Protein AF-A0A2C9U696-F1 (afdb_monomer)

Solvent-accessible surface area (backbone atoms only — not comparable to full-atom values): 6857 Å² total; per-residue (Å²): 135,58,71,70,58,55,54,52,50,54,52,50,52,55,50,52,52,53,50,44,53,49,43,59,62,41,59,81,76,47,66,92,77,67,74,74,76,61,78,92,65,69,45,72,65,58,51,52,45,42,70,73,48,57,58,43,70,52,46,27,71,61,71,74,46,87,82,77,45,60,93,78,28,52,65,55,42,46,47,46,54,38,49,54,67,37,67,71,47,48,72,68,51,72,57,61,86,62,47,38,60,52,50,43,52,52,52,54,50,54,58,58,71,73,107

Structure (mmCIF, N/CA/C/O backbone):
data_AF-A0A2C9U696-F1
#
_entry.id   AF-A0A2C9U696-F1
#
loop_
_atom_site.group_PDB
_atom_site.id
_atom_site.type_symbol
_atom_site.label_atom_id
_atom_site.label_alt_id
_atom_site.label_comp_id
_atom_site.label_asym_id
_atom_site.label_entity_id
_atom_site.label_seq_id
_atom_site.pdbx_PDB_ins_code
_atom_site.Cartn_x
_atom_site.Cartn_y
_atom_site.Cartn_z
_atom_site.occupancy
_atom_site.B_iso_or_equiv
_atom_site.auth_seq_id
_atom_site.auth_comp_id
_atom_site.auth_asym_id
_atom_site.auth_atom_id
_atom_site.pdbx_PDB_model_num
ATOM 1 N N . MET A 1 1 ? -23.362 6.115 23.207 1.00 45.56 1 MET A N 1
ATOM 2 C CA . MET A 1 1 ? -22.118 5.735 22.509 1.00 45.56 1 MET A CA 1
ATOM 3 C C . MET A 1 1 ? -21.100 5.384 23.579 1.00 45.56 1 MET A C 1
ATOM 5 O O . MET A 1 1 ? -21.069 6.066 24.594 1.00 45.56 1 MET A O 1
ATOM 9 N N . THR A 1 2 ? -20.398 4.260 23.457 1.00 41.38 2 THR A N 1
ATOM 10 C CA . THR A 1 2 ? -19.338 3.867 24.401 1.00 41.38 2 THR A CA 1
ATOM 11 C C . THR A 1 2 ? -18.044 4.600 24.032 1.00 41.38 2 THR A C 1
ATOM 13 O O . THR A 1 2 ? -17.781 4.776 22.846 1.00 41.38 2 THR A O 1
ATOM 16 N N . GLN A 1 3 ? -17.228 5.003 25.017 1.00 55.12 3 GLN A N 1
ATOM 17 C CA . GLN A 1 3 ? -15.942 5.711 24.813 1.00 55.12 3 GLN A CA 1
ATOM 18 C C . GLN A 1 3 ? -15.028 5.035 23.775 1.00 55.12 3 GLN A C 1
ATOM 20 O O . GLN A 1 3 ? -14.348 5.701 23.004 1.00 55.12 3 GLN A O 1
ATOM 25 N N . GLN A 1 4 ? -15.077 3.706 23.698 1.00 54.62 4 GLN A N 1
ATOM 26 C CA . GLN A 1 4 ? -14.321 2.904 22.735 1.00 54.62 4 GLN A CA 1
ATOM 27 C C . GLN A 1 4 ? -14.729 3.158 21.271 1.00 54.62 4 GLN A C 1
ATOM 29 O O . GLN A 1 4 ? -13.891 3.065 20.379 1.00 54.62 4 GLN A O 1
ATOM 34 N N . GLY A 1 5 ? -15.999 3.488 21.012 1.00 56.50 5 GLY A N 1
ATOM 35 C CA . GLY A 1 5 ? -16.471 3.864 19.677 1.00 56.50 5 GLY A CA 1
ATOM 36 C C . GLY A 1 5 ? -15.970 5.246 19.251 1.00 56.50 5 GLY A C 1
ATOM 37 O O . GLY A 1 5 ? -15.573 5.419 18.105 1.00 56.50 5 GLY A O 1
ATOM 38 N N . GLU A 1 6 ? -15.907 6.194 20.190 1.00 56.69 6 GLU A N 1
ATOM 39 C CA . GLU A 1 6 ? -15.408 7.557 19.944 1.00 56.69 6 GLU A CA 1
ATOM 40 C C . GLU A 1 6 ? -13.884 7.589 19.725 1.00 56.69 6 GLU A C 1
ATOM 42 O O . GLU A 1 6 ? -13.398 8.306 18.851 1.00 56.69 6 GLU A O 1
ATOM 47 N N . GLU A 1 7 ? -13.109 6.777 20.454 1.00 60.12 7 GLU A N 1
ATOM 48 C CA . GLU A 1 7 ? -11.657 6.658 20.235 1.00 60.12 7 GLU A CA 1
ATOM 49 C C . GLU A 1 7 ? -11.313 5.982 18.896 1.00 60.12 7 GLU A C 1
ATOM 51 O O . GLU A 1 7 ? -10.353 6.375 18.225 1.00 60.12 7 GLU A O 1
ATOM 56 N N . GLN A 1 8 ? -12.105 4.991 18.474 1.00 59.06 8 GLN A N 1
ATOM 57 C CA . GLN A 1 8 ? -11.931 4.322 17.181 1.00 59.06 8 GLN A CA 1
ATOM 58 C C . GLN A 1 8 ? -12.252 5.250 16.005 1.00 59.06 8 GLN A C 1
ATOM 60 O O . GLN A 1 8 ? -11.516 5.252 15.018 1.00 59.06 8 GLN A O 1
ATOM 65 N N . GLU A 1 9 ? -13.310 6.054 16.120 1.00 60.94 9 GLU A N 1
ATOM 66 C CA . GLU A 1 9 ? -13.694 7.052 15.118 1.00 60.94 9 GLU A CA 1
ATOM 67 C C . GLU A 1 9 ? -12.627 8.147 14.986 1.00 60.94 9 GLU A C 1
ATOM 69 O O . GLU A 1 9 ? -12.126 8.394 13.889 1.00 60.94 9 GLU A O 1
ATOM 74 N N . LYS A 1 10 ? -12.145 8.689 16.112 1.00 61.47 10 LYS A N 1
ATOM 75 C CA . LYS A 1 10 ? -11.049 9.670 16.129 1.00 61.47 10 LYS A CA 1
ATOM 76 C C . LYS A 1 10 ? -9.757 9.131 15.501 1.00 61.47 10 LYS A C 1
ATOM 78 O O . LYS A 1 10 ? -9.072 9.838 14.765 1.00 61.47 10 LYS A O 1
ATOM 83 N N . THR A 1 11 ? -9.425 7.867 15.762 1.00 66.69 11 THR A N 1
ATOM 84 C CA . THR A 1 11 ? -8.237 7.220 15.178 1.00 66.69 11 THR A CA 1
ATOM 85 C C . THR A 1 11 ? -8.387 7.024 13.665 1.00 66.69 11 THR A C 1
ATOM 87 O O . THR A 1 11 ? -7.410 7.146 12.925 1.00 66.69 11 THR A O 1
ATOM 90 N N . ALA A 1 12 ? -9.600 6.739 13.180 1.00 70.12 12 ALA A N 1
ATOM 91 C CA . ALA A 1 12 ? -9.869 6.621 11.750 1.00 70.12 12 ALA A CA 1
ATOM 92 C C . ALA A 1 12 ? -9.703 7.968 11.028 1.00 70.12 12 ALA A C 1
ATOM 94 O O . ALA A 1 12 ? -9.072 8.013 9.970 1.00 70.12 12 ALA A O 1
ATOM 95 N N . ASP A 1 13 ? -10.187 9.060 11.620 1.00 76.25 13 ASP A N 1
ATOM 96 C CA . ASP A 1 13 ? -10.031 10.411 11.071 1.00 76.25 13 ASP A CA 1
ATOM 97 C C . ASP A 1 13 ? -8.558 10.822 10.952 1.00 76.25 13 ASP A C 1
ATOM 99 O O . ASP A 1 13 ? -8.132 11.328 9.913 1.00 76.25 13 ASP A O 1
ATOM 103 N N . GLU A 1 14 ? -7.741 10.522 11.965 1.00 81.00 14 GLU A N 1
ATOM 104 C CA . GLU A 1 14 ? -6.295 10.773 11.912 1.00 81.00 14 GLU A CA 1
ATOM 105 C C . GLU A 1 14 ? -5.597 9.989 10.789 1.00 81.00 14 GLU A C 1
ATOM 107 O O . GLU A 1 14 ? -4.658 10.491 10.163 1.00 81.00 14 GLU A O 1
ATOM 112 N N . VAL A 1 15 ? -6.035 8.756 10.517 1.00 80.19 15 VAL A N 1
ATOM 113 C CA . VAL A 1 15 ? -5.514 7.959 9.397 1.00 80.19 15 VAL A CA 1
ATOM 114 C C . VAL A 1 15 ? -5.929 8.577 8.065 1.00 80.19 15 VAL A C 1
ATOM 116 O O . VAL A 1 15 ? -5.087 8.699 7.175 1.00 80.19 15 VAL A O 1
ATOM 119 N N . PHE A 1 16 ? -7.183 9.009 7.920 1.00 81.38 16 PHE A N 1
ATOM 120 C CA . PHE A 1 16 ? -7.644 9.651 6.689 1.00 81.38 16 PHE A CA 1
ATOM 121 C C . PHE A 1 16 ? -6.924 10.972 6.411 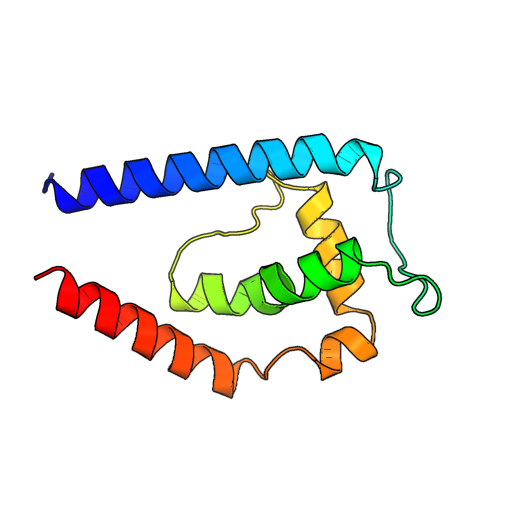1.00 81.38 16 PHE A C 1
ATOM 123 O O . PHE A 1 16 ? -6.551 11.216 5.263 1.00 81.38 16 PHE A O 1
ATOM 130 N N . GLU A 1 17 ? -6.652 11.781 7.436 1.00 87.19 17 GLU A N 1
ATOM 131 C CA . GLU A 1 17 ? -5.892 13.024 7.268 1.00 87.19 17 GLU A CA 1
ATOM 132 C C . GLU A 1 17 ? -4.446 12.743 6.834 1.00 87.19 17 GLU A C 1
ATOM 134 O O . GLU A 1 17 ? -3.941 13.347 5.888 1.00 87.19 17 GLU A O 1
ATOM 139 N N . LYS A 1 18 ? -3.787 11.744 7.437 1.00 87.75 18 LYS A N 1
ATOM 140 C CA . LYS A 1 18 ? -2.445 11.315 7.003 1.00 87.75 18 LYS A CA 1
ATOM 141 C C . LYS A 1 18 ? -2.442 10.786 5.568 1.00 87.75 18 LYS A C 1
ATOM 143 O O . LYS A 1 18 ? -1.508 11.062 4.819 1.00 87.75 18 LYS A O 1
ATOM 148 N N . MET A 1 19 ? -3.484 10.057 5.169 1.00 87.50 19 MET A N 1
ATOM 149 C CA . MET A 1 19 ? -3.643 9.572 3.795 1.00 87.50 19 MET A CA 1
ATOM 150 C C . MET A 1 19 ? -3.852 10.711 2.796 1.00 87.50 19 MET A C 1
ATOM 152 O O . MET A 1 19 ? -3.371 10.620 1.668 1.00 87.50 19 MET A O 1
ATOM 156 N N . LYS A 1 20 ? -4.532 11.787 3.200 1.00 88.31 20 LYS A N 1
ATOM 157 C CA . LYS A 1 20 ? -4.689 12.995 2.388 1.00 88.31 20 LYS A CA 1
ATOM 158 C C . LYS A 1 20 ? -3.354 13.719 2.198 1.00 88.31 20 LYS A C 1
ATOM 160 O O . LYS A 1 20 ? -2.995 14.014 1.065 1.00 88.31 20 LYS A O 1
ATOM 165 N N . ILE A 1 21 ? -2.589 13.920 3.273 1.00 90.25 21 ILE A N 1
ATOM 166 C CA . ILE A 1 21 ? -1.245 14.522 3.200 1.00 90.25 21 ILE A CA 1
ATOM 167 C C . ILE A 1 21 ? -0.331 13.698 2.284 1.00 90.25 21 ILE A C 1
ATOM 169 O O . ILE A 1 21 ? 0.408 14.258 1.476 1.00 90.25 21 ILE A O 1
ATOM 173 N N . LEU A 1 22 ? -0.394 12.365 2.385 1.00 88.12 22 LEU A N 1
ATOM 174 C CA . LEU A 1 22 ? 0.351 11.478 1.497 1.00 88.12 22 LEU A CA 1
ATOM 175 C C . LEU A 1 22 ? -0.080 11.669 0.036 1.00 88.12 22 LEU A C 1
ATOM 177 O O . LEU A 1 22 ? 0.774 11.890 -0.811 1.00 88.12 22 LEU A O 1
ATOM 181 N N . GLU A 1 23 ? -1.379 11.615 -0.264 1.00 88.81 23 GLU A N 1
ATOM 182 C CA . GLU A 1 23 ? -1.916 11.824 -1.618 1.00 88.81 23 GLU A CA 1
ATOM 183 C C . GLU A 1 23 ? -1.457 13.163 -2.225 1.00 88.81 23 GLU A C 1
ATOM 185 O O . GLU A 1 23 ? -0.994 13.193 -3.366 1.00 88.81 23 GLU A O 1
ATOM 190 N N . GLU A 1 24 ? -1.531 14.253 -1.457 1.00 88.31 24 GLU A N 1
ATOM 191 C CA . GLU A 1 24 ? -1.098 15.588 -1.883 1.00 88.31 24 GLU A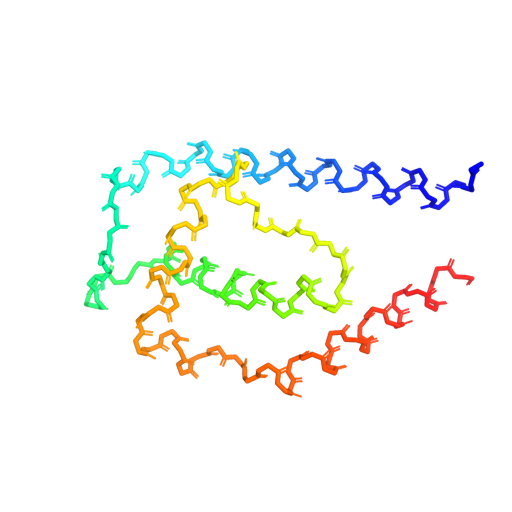 CA 1
ATOM 192 C C . GLU A 1 24 ? 0.411 15.638 -2.140 1.00 88.31 24 GLU A C 1
ATOM 194 O O . GLU A 1 24 ? 0.834 16.051 -3.222 1.00 88.31 24 GLU A O 1
ATOM 199 N N . GLY A 1 25 ? 1.225 15.149 -1.200 1.00 86.44 25 GLY A N 1
ATOM 200 C CA . GLY A 1 25 ? 2.680 15.103 -1.357 1.00 86.44 25 GLY A CA 1
ATOM 201 C C . GLY A 1 25 ? 3.117 14.239 -2.540 1.00 86.44 25 GLY A C 1
ATOM 202 O O . GLY A 1 25 ? 4.102 14.541 -3.208 1.00 86.44 25 GLY A O 1
ATOM 203 N N . MET A 1 26 ? 2.353 13.194 -2.862 1.00 81.25 26 MET A N 1
ATOM 204 C CA . MET A 1 26 ? 2.648 12.308 -3.985 1.00 81.25 26 MET A CA 1
ATOM 205 C C . MET A 1 26 ? 2.417 12.940 -5.359 1.00 81.25 26 MET A C 1
ATOM 207 O O . MET A 1 26 ? 3.005 12.473 -6.338 1.00 81.25 26 MET A O 1
ATOM 211 N N . SER A 1 27 ? 1.612 14.001 -5.448 1.00 77.88 27 SER A N 1
ATOM 212 C CA . SER A 1 27 ? 1.357 14.704 -6.711 1.00 77.88 27 SER A CA 1
ATOM 213 C C . SER A 1 27 ? 2.623 15.308 -7.339 1.00 77.88 27 SER A C 1
ATOM 215 O O . SER A 1 27 ? 2.684 15.463 -8.557 1.00 77.88 27 SER A O 1
ATOM 217 N N . GLU A 1 28 ? 3.658 15.576 -6.535 1.00 77.38 28 GLU A N 1
ATOM 218 C CA . GLU A 1 28 ? 4.951 16.097 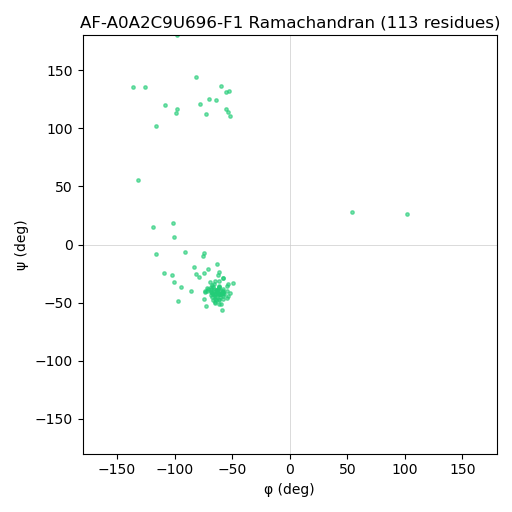-6.997 1.00 77.38 28 GLU A CA 1
ATOM 219 C C . GLU A 1 28 ? 5.880 15.004 -7.554 1.00 77.38 28 GLU A C 1
ATOM 221 O O . GLU A 1 28 ? 6.748 15.282 -8.382 1.00 77.38 28 GLU A O 1
ATOM 226 N N . PHE A 1 29 ? 5.699 13.752 -7.119 1.00 71.81 29 PHE A N 1
ATOM 227 C CA . PHE A 1 29 ? 6.577 12.627 -7.468 1.00 71.81 29 PHE A CA 1
ATOM 228 C C . PHE A 1 29 ? 5.990 11.718 -8.548 1.00 71.81 29 PHE A C 1
ATOM 230 O O . PHE A 1 29 ? 6.735 11.047 -9.264 1.00 71.81 29 PHE A O 1
ATOM 237 N N . ILE A 1 30 ? 4.662 11.674 -8.663 1.00 68.75 30 ILE A N 1
ATOM 238 C CA . ILE A 1 30 ? 3.954 10.869 -9.654 1.00 68.75 30 ILE A CA 1
ATOM 239 C C . ILE A 1 30 ? 3.559 11.768 -10.830 1.00 68.75 30 ILE A C 1
ATOM 241 O O . ILE A 1 30 ? 2.670 12.607 -10.674 1.00 68.75 30 ILE A O 1
ATOM 245 N N . PRO A 1 31 ? 4.128 11.577 -12.035 1.00 62.41 31 PRO A N 1
ATOM 246 C CA . PRO A 1 31 ? 3.587 12.217 -13.220 1.00 62.41 31 PRO A CA 1
ATOM 247 C C . PRO A 1 31 ? 2.109 11.852 -13.380 1.00 62.41 31 PRO A C 1
ATOM 249 O O . PRO A 1 31 ? 1.726 10.679 -13.311 1.00 62.41 31 PRO A O 1
ATOM 252 N N . VAL A 1 32 ? 1.270 12.865 -13.601 1.00 58.41 32 VAL A N 1
ATOM 253 C CA . VAL A 1 32 ? -0.165 12.684 -13.840 1.00 58.41 32 VAL A CA 1
ATOM 254 C C . VAL A 1 32 ? -0.352 11.682 -14.981 1.00 58.41 32 VAL A C 1
ATOM 256 O O . VAL A 1 32 ? 0.017 11.951 -16.122 1.00 58.41 32 VAL A O 1
ATOM 259 N N . GLY A 1 33 ? -0.927 10.516 -14.669 1.00 58.84 33 GLY A N 1
ATOM 260 C CA . GLY A 1 33 ? -1.225 9.485 -15.664 1.00 58.84 33 GLY A CA 1
ATOM 261 C C . GLY A 1 33 ? -0.263 8.296 -15.732 1.00 58.84 33 GLY A C 1
ATOM 262 O O . GLY A 1 33 ? -0.213 7.673 -16.792 1.00 58.84 33 GLY A O 1
ATOM 263 N N . ILE A 1 34 ? 0.448 7.929 -14.651 1.00 64.25 34 ILE A N 1
ATOM 264 C CA . ILE A 1 34 ? 1.123 6.615 -14.579 1.00 64.25 34 ILE A CA 1
ATOM 265 C C . ILE A 1 34 ? 0.107 5.510 -14.904 1.00 64.25 34 ILE A C 1
ATOM 267 O O . ILE A 1 34 ? -0.811 5.231 -14.132 1.00 64.25 34 ILE A O 1
ATOM 271 N N . GLN A 1 35 ? 0.293 4.888 -16.064 1.00 61.31 35 GLN A N 1
ATOM 272 C CA . GLN A 1 35 ? -0.421 3.685 -16.490 1.00 61.31 35 GLN A CA 1
ATOM 273 C C . GLN A 1 35 ? 0.509 2.466 -16.483 1.00 61.31 35 GLN A C 1
ATOM 275 O O . GLN A 1 35 ? 0.042 1.346 -16.297 1.00 61.31 35 GLN A O 1
ATOM 280 N N . GLU 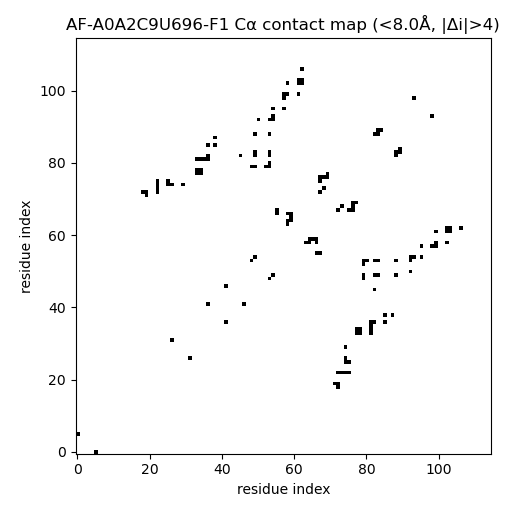A 1 36 ? 1.822 2.686 -16.609 1.00 65.50 36 GLU A N 1
ATOM 281 C CA . GLU A 1 36 ? 2.833 1.634 -16.699 1.00 65.50 36 GLU A CA 1
ATOM 282 C C . GLU A 1 36 ? 4.044 1.965 -15.822 1.00 65.50 36 GLU A C 1
ATOM 284 O O . GLU A 1 36 ? 4.526 3.098 -15.802 1.00 65.50 36 GLU A O 1
ATOM 289 N N . ILE A 1 37 ? 4.528 0.961 -15.089 1.00 75.00 37 ILE A N 1
ATOM 290 C CA . ILE A 1 37 ? 5.720 1.055 -14.243 1.00 75.00 37 ILE A CA 1
ATOM 291 C C . ILE A 1 37 ? 6.828 0.246 -14.902 1.00 75.00 37 ILE A C 1
ATOM 293 O O . ILE A 1 37 ? 6.697 -0.963 -15.102 1.00 75.00 37 ILE A O 1
ATOM 297 N N . ASP A 1 38 ? 7.928 0.919 -15.233 1.00 77.38 38 ASP A N 1
ATOM 298 C CA . ASP A 1 38 ? 9.129 0.263 -15.737 1.00 77.38 38 ASP A CA 1
ATOM 299 C C . ASP A 1 38 ? 9.819 -0.481 -14.590 1.00 77.38 38 ASP A C 1
ATOM 301 O O . ASP A 1 38 ? 10.369 0.124 -13.668 1.00 77.38 38 ASP A O 1
ATOM 305 N N . VAL A 1 39 ? 9.818 -1.812 -14.666 1.00 72.56 39 VAL A N 1
ATOM 306 C CA . VAL A 1 39 ? 10.412 -2.697 -13.653 1.00 72.56 39 VAL A CA 1
ATOM 307 C C . VAL A 1 39 ? 11.900 -2.402 -13.436 1.00 72.56 39 VAL A C 1
ATOM 309 O O . VAL A 1 39 ? 12.409 -2.582 -12.333 1.00 72.56 39 VAL A O 1
ATOM 312 N N . LYS A 1 40 ? 12.605 -1.898 -14.459 1.00 78.44 40 LYS A N 1
ATOM 313 C CA . LYS A 1 40 ? 14.026 -1.525 -14.355 1.00 78.44 40 LYS A CA 1
ATOM 314 C C . LYS A 1 40 ? 14.251 -0.209 -13.605 1.00 78.44 40 LYS A C 1
ATOM 316 O O . LYS A 1 40 ? 15.397 0.117 -13.309 1.00 78.44 40 LYS A O 1
ATOM 321 N N . LYS A 1 41 ? 13.186 0.544 -13.319 1.00 80.88 41 LYS A N 1
ATOM 322 C CA . LYS A 1 41 ? 13.212 1.852 -12.649 1.00 80.88 41 LYS A CA 1
ATOM 323 C C . LYS A 1 41 ? 12.447 1.864 -11.326 1.00 80.88 41 LYS A C 1
ATOM 325 O O . LYS A 1 41 ? 12.182 2.946 -10.813 1.00 80.88 41 LYS A O 1
ATOM 330 N N . ILE A 1 42 ? 12.113 0.693 -10.776 1.00 84.12 42 ILE A N 1
ATOM 331 C CA . ILE A 1 42 ? 11.497 0.590 -9.447 1.00 84.12 42 ILE A CA 1
ATOM 332 C C . ILE A 1 42 ? 12.400 1.290 -8.431 1.00 84.12 42 ILE A C 1
ATOM 334 O O . ILE A 1 42 ? 13.545 0.889 -8.213 1.00 84.12 42 ILE A O 1
ATOM 338 N N . GLY A 1 43 ? 11.869 2.348 -7.826 1.00 86.25 43 GLY A N 1
ATOM 339 C CA . GLY A 1 43 ? 12.533 3.121 -6.792 1.00 86.25 43 GLY A CA 1
ATOM 340 C C . GLY A 1 43 ? 12.105 2.711 -5.385 1.00 86.25 43 GLY A C 1
ATOM 341 O O . GLY A 1 43 ? 11.251 1.851 -5.172 1.00 86.25 43 GLY A O 1
ATOM 342 N N . LEU A 1 44 ? 12.682 3.386 -4.389 1.00 87.75 44 LEU A N 1
ATOM 343 C CA . LEU A 1 44 ? 12.353 3.167 -2.977 1.00 87.75 44 LEU A CA 1
ATOM 344 C C . LEU A 1 44 ? 10.860 3.383 -2.685 1.00 87.75 44 LEU A C 1
ATOM 346 O O . LEU A 1 44 ? 10.267 2.649 -1.897 1.00 87.75 44 LEU A O 1
ATOM 350 N N . LEU A 1 45 ? 10.254 4.382 -3.325 1.00 85.62 45 LEU A N 1
ATOM 351 C CA . LEU A 1 45 ? 8.863 4.740 -3.083 1.00 85.62 45 LEU A CA 1
ATOM 352 C C . LEU A 1 45 ? 7.901 3.691 -3.656 1.00 85.62 45 LEU A C 1
ATOM 354 O O . LEU A 1 45 ? 6.971 3.294 -2.965 1.00 85.62 45 LEU A O 1
ATOM 358 N N . ASP A 1 46 ? 8.186 3.145 -4.842 1.00 86.56 46 ASP A N 1
ATOM 359 C CA . ASP A 1 46 ? 7.441 2.017 -5.419 1.00 86.56 46 ASP A CA 1
ATOM 360 C C . ASP A 1 46 ? 7.448 0.796 -4.485 1.00 86.56 46 ASP A C 1
ATOM 362 O O . ASP A 1 46 ? 6.419 0.144 -4.280 1.00 86.56 46 ASP A O 1
ATOM 366 N N . ILE A 1 47 ? 8.607 0.502 -3.880 1.00 87.94 47 ILE A N 1
ATOM 367 C CA . ILE A 1 47 ? 8.768 -0.591 -2.913 1.00 87.94 47 ILE A CA 1
ATOM 368 C C . ILE A 1 47 ? 7.942 -0.309 -1.657 1.00 87.94 47 ILE A C 1
ATOM 370 O O . ILE A 1 47 ? 7.164 -1.168 -1.244 1.00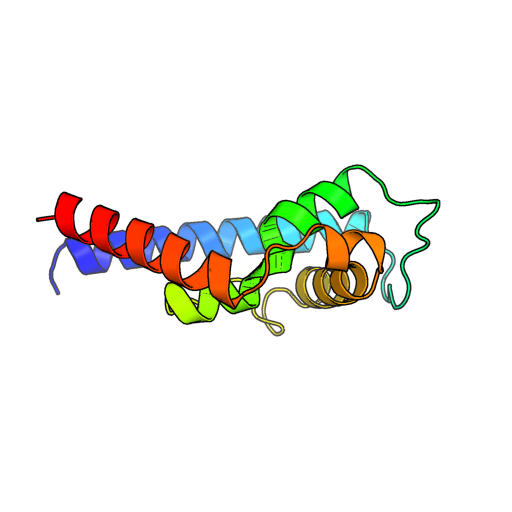 87.94 47 ILE A O 1
ATOM 374 N N . LEU A 1 48 ? 8.069 0.886 -1.072 1.00 89.06 48 LEU A N 1
ATOM 375 C CA . LEU A 1 48 ? 7.326 1.280 0.128 1.00 89.06 48 LEU A CA 1
ATOM 376 C C . LEU A 1 48 ? 5.809 1.211 -0.097 1.00 89.06 48 LEU A C 1
ATOM 378 O O . LEU A 1 48 ? 5.071 0.709 0.751 1.00 89.06 48 LEU A O 1
ATOM 382 N N . MET A 1 49 ? 5.339 1.666 -1.256 1.00 88.06 49 MET A N 1
ATOM 383 C CA . MET A 1 49 ? 3.925 1.622 -1.615 1.00 88.06 49 MET A CA 1
ATOM 384 C C . MET A 1 49 ? 3.431 0.197 -1.840 1.00 88.06 49 MET A C 1
ATOM 386 O O . MET A 1 49 ? 2.341 -0.161 -1.390 1.00 88.06 49 MET A O 1
ATOM 390 N N . SER A 1 50 ? 4.243 -0.643 -2.479 1.00 88.38 50 SER A N 1
ATOM 391 C CA . SER A 1 50 ? 3.923 -2.053 -2.701 1.00 88.38 50 SER A CA 1
ATOM 392 C C . SER A 1 50 ? 3.840 -2.838 -1.391 1.00 88.38 50 SER A C 1
ATOM 394 O O . SER A 1 50 ? 2.915 -3.627 -1.216 1.00 88.38 50 SER A O 1
ATOM 396 N N . THR A 1 51 ? 4.756 -2.617 -0.447 1.00 87.50 51 THR A N 1
ATOM 397 C CA . THR A 1 51 ? 4.746 -3.320 0.847 1.00 87.50 51 THR A CA 1
ATOM 398 C C . THR A 1 51 ? 3.632 -2.822 1.762 1.00 87.50 51 THR A C 1
ATOM 400 O O . THR A 1 51 ? 2.964 -3.627 2.410 1.00 87.50 51 THR A O 1
ATOM 403 N N . THR A 1 52 ? 3.384 -1.511 1.776 1.00 87.88 52 THR A N 1
ATOM 404 C CA . THR A 1 52 ? 2.368 -0.900 2.643 1.00 87.88 52 THR A CA 1
ATOM 405 C C . THR A 1 52 ? 0.958 -1.173 2.132 1.00 87.88 52 THR A C 1
ATOM 407 O O . THR A 1 52 ? 0.091 -1.589 2.896 1.00 87.88 52 THR A O 1
ATOM 410 N N . PHE A 1 53 ? 0.719 -0.983 0.833 1.00 89.06 53 PHE A N 1
ATOM 411 C CA . PHE A 1 53 ? -0.625 -1.000 0.254 1.00 89.06 53 PHE A CA 1
ATOM 412 C C . PHE A 1 53 ? -0.864 -2.131 -0.739 1.00 89.06 53 PHE A C 1
ATOM 414 O O . PHE A 1 53 ? -2.002 -2.343 -1.144 1.00 89.06 53 PHE A O 1
ATOM 421 N N . GLY A 1 54 ? 0.142 -2.905 -1.143 1.00 88.12 54 GLY A N 1
ATOM 422 C CA . GLY A 1 54 ? -0.044 -3.935 -2.167 1.00 88.12 54 GLY A CA 1
ATOM 423 C C . GLY A 1 54 ? -1.107 -4.976 -1.804 1.00 88.12 54 GLY A C 1
ATOM 424 O O . GLY A 1 54 ? -1.812 -5.462 -2.688 1.00 88.12 54 GLY A O 1
ATOM 425 N N . SER A 1 55 ? -1.329 -5.240 -0.516 1.00 88.75 55 SER A N 1
ATOM 426 C CA . SER A 1 55 ? -2.384 -6.137 -0.023 1.00 88.75 55 SER A CA 1
ATOM 427 C C . SER A 1 55 ? -3.629 -5.417 0.511 1.00 88.75 55 SER A C 1
ATOM 429 O O . SER A 1 55 ? -4.424 -6.038 1.214 1.00 88.75 55 SER A O 1
ATOM 431 N N . PHE A 1 56 ? -3.846 -4.141 0.157 1.00 87.56 56 PHE A N 1
ATOM 432 C CA . PHE A 1 56 ? -4.912 -3.317 0.744 1.00 87.56 56 PHE A CA 1
ATOM 433 C C . PHE A 1 56 ? -6.294 -3.971 0.698 1.00 87.56 56 PHE A C 1
ATOM 435 O O . PHE A 1 56 ? -6.986 -3.954 1.702 1.00 87.56 56 PHE A O 1
ATOM 442 N N . LYS A 1 57 ? -6.670 -4.630 -0.407 1.00 87.50 57 LYS A N 1
ATOM 443 C CA . LYS A 1 57 ? -7.969 -5.321 -0.516 1.00 87.50 57 LYS A CA 1
ATOM 444 C C . LYS A 1 57 ? -8.170 -6.384 0.568 1.00 87.50 57 LYS A C 1
ATOM 446 O O . LYS A 1 57 ? -9.241 -6.457 1.152 1.00 87.50 57 LYS A O 1
ATOM 451 N N . VAL A 1 58 ? -7.123 -7.153 0.876 1.00 87.62 58 VAL A N 1
ATOM 452 C CA . VAL A 1 58 ? -7.166 -8.183 1.926 1.00 87.62 58 VAL A CA 1
ATOM 453 C C . VAL A 1 58 ? -7.288 -7.534 3.300 1.00 87.62 58 VAL A C 1
ATOM 455 O O . VAL A 1 58 ? -8.023 -8.029 4.151 1.00 87.62 58 VAL A O 1
ATOM 458 N N . TYR A 1 59 ? -6.605 -6.404 3.518 1.00 85.75 59 TYR A N 1
ATOM 459 C CA . TYR A 1 59 ? -6.807 -5.617 4.729 1.00 85.75 59 TYR A CA 1
ATOM 460 C C . TYR A 1 59 ? -8.272 -5.187 4.822 1.00 85.75 59 TYR A C 1
ATOM 462 O O . TYR A 1 59 ? -8.932 -5.566 5.780 1.00 85.75 59 TYR A O 1
ATOM 470 N N . GLU A 1 60 ? -8.811 -4.494 3.817 1.00 86.44 60 GLU A N 1
ATOM 471 C CA . GLU A 1 60 ? -10.188 -3.981 3.833 1.00 86.44 60 GLU A CA 1
ATOM 472 C C . GLU A 1 60 ? -11.236 -5.067 4.106 1.00 86.44 60 GLU A C 1
ATOM 474 O O . GLU A 1 60 ? -12.166 -4.836 4.877 1.00 86.44 60 GLU A O 1
ATOM 479 N N . GLU A 1 61 ? -11.066 -6.256 3.523 1.00 86.00 61 GLU A N 1
ATOM 480 C CA . GLU A 1 61 ? -11.941 -7.413 3.747 1.00 86.00 61 GLU A CA 1
ATOM 481 C C . GLU A 1 61 ? -11.891 -7.921 5.195 1.00 86.00 61 GLU A C 1
ATOM 483 O O . GLU A 1 61 ? -12.921 -8.276 5.765 1.00 86.00 61 GLU A O 1
ATOM 488 N N . VAL A 1 62 ? -10.707 -7.951 5.811 1.00 83.31 62 VAL A N 1
ATOM 489 C CA . VAL A 1 62 ? -10.523 -8.500 7.162 1.00 83.31 62 VAL A CA 1
ATOM 490 C C . VAL A 1 62 ? -10.807 -7.477 8.257 1.00 83.31 62 VAL A C 1
ATOM 492 O O . VAL A 1 62 ? -11.366 -7.821 9.302 1.00 83.31 62 VAL A O 1
ATOM 495 N N . ILE A 1 63 ? -10.388 -6.226 8.056 1.00 76.00 63 ILE A N 1
ATOM 496 C CA . ILE A 1 63 ? -10.551 -5.162 9.046 1.00 76.00 63 ILE A CA 1
ATOM 497 C C . ILE A 1 63 ? -11.862 -4.382 8.882 1.00 76.00 63 ILE A C 1
ATOM 499 O O . ILE A 1 63 ? -12.194 -3.587 9.761 1.00 76.00 63 ILE A O 1
ATOM 503 N N . CYS A 1 64 ? -12.632 -4.641 7.821 1.00 75.88 64 CYS A N 1
ATOM 504 C CA . CYS A 1 64 ? -13.891 -3.960 7.498 1.00 75.88 64 CYS A CA 1
ATOM 505 C C . CYS A 1 64 ? -13.765 -2.424 7.433 1.00 75.88 64 CYS A C 1
ATOM 507 O O . CYS A 1 64 ? -14.728 -1.711 7.703 1.00 75.88 64 CYS A O 1
ATOM 509 N N . VAL A 1 65 ? -12.580 -1.910 7.091 1.00 78.00 65 VAL A N 1
ATOM 510 C CA . VAL A 1 65 ? -12.284 -0.475 6.954 1.00 78.00 65 VAL A CA 1
ATOM 511 C C . VAL A 1 65 ? -11.709 -0.240 5.571 1.00 78.00 65 VAL A C 1
ATOM 513 O O . VAL A 1 65 ? -10.845 -0.993 5.131 1.00 78.00 65 VAL A O 1
ATOM 516 N N . LYS A 1 66 ? -12.175 0.809 4.889 1.00 81.75 66 LYS A N 1
ATOM 517 C CA . LYS A 1 66 ? -11.628 1.230 3.599 1.00 81.75 66 LYS A CA 1
ATOM 518 C C . LYS A 1 66 ? -10.325 1.994 3.800 1.00 81.75 66 LYS A C 1
ATOM 520 O O . LYS A 1 66 ? -10.319 3.012 4.483 1.00 81.75 66 LYS A O 1
ATOM 525 N N . ILE A 1 67 ? -9.244 1.492 3.207 1.00 82.38 67 ILE A N 1
ATOM 526 C CA . ILE A 1 67 ? -7.896 2.060 3.335 1.00 82.38 67 ILE A CA 1
ATOM 527 C C . ILE A 1 67 ? -7.593 2.951 2.133 1.00 82.38 67 ILE A C 1
ATOM 529 O O . ILE A 1 67 ? -7.151 4.081 2.310 1.00 82.38 67 ILE A O 1
ATOM 533 N N . LEU A 1 68 ? -7.845 2.459 0.914 1.00 86.50 68 LEU A N 1
ATOM 534 C CA . LEU A 1 68 ? -7.641 3.225 -0.316 1.00 86.50 68 LEU A CA 1
ATOM 535 C C . LEU A 1 68 ? -8.984 3.436 -1.005 1.00 86.50 68 LEU A C 1
ATOM 537 O O . LEU A 1 68 ? -9.516 2.540 -1.661 1.00 86.50 68 LEU A O 1
ATOM 541 N N . VAL A 1 69 ? -9.521 4.644 -0.856 1.00 87.19 69 VAL A N 1
ATOM 542 C CA . VAL A 1 69 ? -10.798 5.051 -1.445 1.00 87.19 69 VAL A CA 1
ATOM 543 C C . VAL A 1 69 ? -10.506 5.822 -2.735 1.00 87.19 69 VAL A C 1
ATOM 545 O O . VAL A 1 69 ? -9.893 6.885 -2.646 1.00 87.19 69 VAL A O 1
ATOM 548 N N . PRO A 1 70 ? -10.916 5.342 -3.925 1.00 86.88 70 PRO A N 1
ATOM 549 C CA . PRO A 1 70 ? -10.610 5.998 -5.201 1.00 86.88 70 PRO A CA 1
ATOM 550 C C . PRO A 1 70 ? -11.010 7.476 -5.265 1.00 86.88 70 PRO A C 1
ATOM 552 O O . PRO A 1 70 ? -10.321 8.271 -5.895 1.00 86.88 70 PRO A O 1
ATOM 555 N N . GLU A 1 71 ? -12.105 7.849 -4.604 1.00 87.00 71 GLU A N 1
ATOM 556 C CA . GLU A 1 71 ? -12.627 9.217 -4.566 1.00 87.00 71 GLU A CA 1
ATOM 557 C C . GLU A 1 71 ? -11.800 10.143 -3.664 1.00 87.00 71 GLU A C 1
ATOM 559 O O . GLU A 1 71 ? -11.812 11.355 -3.859 1.00 87.00 71 GLU A O 1
ATOM 564 N N . ARG A 1 72 ? -11.092 9.585 -2.672 1.00 85.12 72 ARG A N 1
ATOM 565 C CA . ARG A 1 72 ? -10.268 10.342 -1.713 1.00 85.12 72 ARG A CA 1
ATOM 566 C C . ARG A 1 72 ? -8.782 10.306 -2.062 1.00 85.12 72 ARG A C 1
ATOM 568 O O . ARG A 1 72 ? -8.072 11.258 -1.771 1.00 85.12 72 ARG A O 1
ATOM 575 N N . ASN A 1 73 ? -8.324 9.206 -2.656 1.00 87.12 73 ASN A N 1
ATOM 576 C CA . ASN A 1 73 ? -6.918 8.917 -2.934 1.00 87.12 73 ASN A CA 1
ATOM 577 C C . ASN A 1 73 ? -6.718 8.455 -4.395 1.00 87.12 73 ASN A C 1
ATOM 579 O O . ASN A 1 73 ? -6.245 7.336 -4.628 1.00 87.12 73 ASN A O 1
ATOM 583 N N . PRO A 1 74 ? -7.155 9.236 -5.402 1.00 88.44 74 PRO A N 1
ATOM 584 C CA . PRO A 1 74 ? -7.171 8.795 -6.796 1.00 88.44 74 PRO A CA 1
ATOM 585 C C . PRO A 1 74 ? -5.783 8.463 -7.365 1.00 88.44 74 PRO A C 1
ATOM 587 O O . PRO A 1 74 ? -5.670 7.532 -8.170 1.00 88.44 74 PRO A O 1
ATOM 590 N N . LEU A 1 75 ? -4.734 9.195 -6.984 1.00 87.62 75 LEU A N 1
ATOM 591 C CA . LEU A 1 75 ? -3.357 8.973 -7.428 1.00 87.62 75 LEU A CA 1
ATOM 592 C C . LEU A 1 75 ? -2.776 7.730 -6.765 1.00 87.62 75 LEU A C 1
ATOM 594 O O . LEU A 1 75 ? -2.334 6.821 -7.473 1.00 87.62 75 LEU A O 1
ATOM 598 N N . LEU A 1 76 ? -2.835 7.646 -5.431 1.00 88.12 76 LEU A N 1
ATOM 599 C CA . LEU A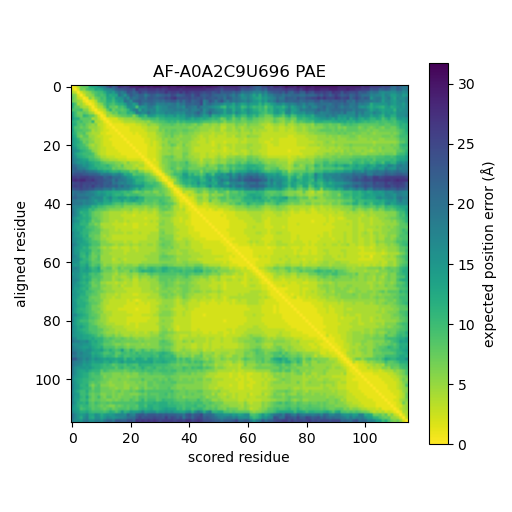 1 76 ? -2.343 6.484 -4.689 1.00 88.12 76 LEU A CA 1
ATOM 600 C C . LEU A 1 76 ? -3.061 5.206 -5.129 1.00 88.12 76 LEU A C 1
ATOM 602 O O . LEU A 1 76 ? -2.414 4.184 -5.357 1.00 88.12 76 LEU A O 1
ATOM 606 N N . TYR A 1 77 ? -4.383 5.263 -5.315 1.00 89.50 77 TYR A N 1
ATOM 607 C CA . TYR A 1 77 ? -5.171 4.121 -5.769 1.00 89.50 77 TYR A CA 1
ATOM 608 C C . TYR A 1 77 ? -4.704 3.621 -7.141 1.00 89.50 77 TYR A C 1
ATOM 610 O O . TYR A 1 77 ? -4.408 2.434 -7.301 1.00 89.50 77 TYR A O 1
ATOM 618 N N . LYS A 1 78 ? -4.587 4.516 -8.132 1.00 88.25 78 LYS A N 1
ATOM 619 C CA . LYS A 1 78 ? -4.118 4.154 -9.481 1.00 88.25 78 LYS A CA 1
ATOM 620 C C . LYS A 1 78 ? -2.696 3.610 -9.457 1.00 88.25 78 LYS A C 1
ATOM 622 O O . LYS A 1 78 ? -2.419 2.599 -10.100 1.00 88.25 78 LYS A O 1
ATOM 627 N N . TRP A 1 79 ? -1.814 4.241 -8.692 1.00 87.38 79 TRP A N 1
ATOM 628 C CA . TRP A 1 79 ? -0.418 3.842 -8.631 1.00 87.38 79 TRP A CA 1
ATOM 629 C C . TRP A 1 79 ? -0.225 2.478 -7.971 1.00 87.38 79 TRP A C 1
ATOM 631 O O . TRP A 1 79 ? 0.456 1.621 -8.529 1.00 87.38 79 TRP A O 1
ATOM 641 N N . VAL A 1 80 ? -0.896 2.217 -6.846 1.00 89.19 80 VAL A N 1
ATOM 642 C CA . VAL A 1 80 ? -0.868 0.901 -6.193 1.00 89.19 80 VAL A CA 1
ATOM 643 C C . VAL A 1 80 ? -1.441 -0.176 -7.115 1.00 89.19 80 VAL A C 1
ATOM 645 O O . VAL A 1 80 ? -0.902 -1.281 -7.174 1.00 89.19 80 VAL A O 1
ATOM 648 N N . LEU A 1 81 ? -2.496 0.121 -7.884 1.00 89.38 81 LEU A N 1
ATOM 649 C CA . LEU A 1 81 ? -2.995 -0.816 -8.893 1.00 89.38 81 LEU A CA 1
ATOM 650 C C . LEU A 1 81 ? -1.968 -1.087 -10.000 1.00 89.38 81 LEU A C 1
ATOM 652 O O . LEU A 1 81 ? -1.814 -2.247 -10.379 1.00 89.38 81 LEU A O 1
ATOM 656 N N . ALA A 1 82 ? -1.249 -0.069 -10.479 1.00 88.06 82 ALA A N 1
ATOM 657 C CA . ALA A 1 82 ? -0.183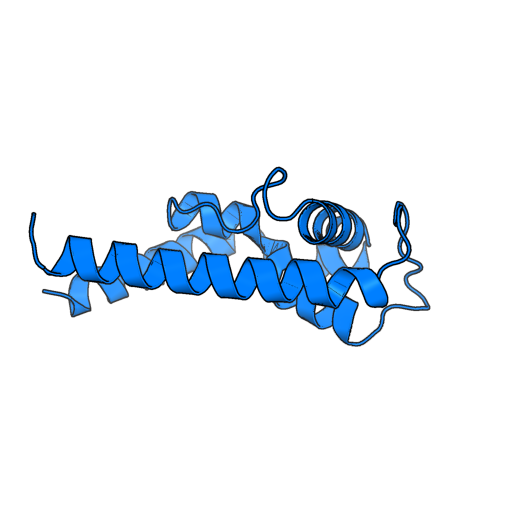 -0.236 -11.465 1.00 88.06 82 ALA A CA 1
ATOM 658 C C . ALA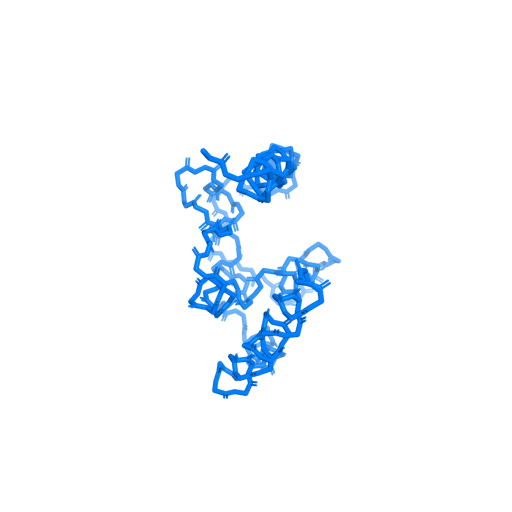 A 1 82 ? 0.995 -1.060 -10.905 1.00 88.06 82 ALA A C 1
ATOM 660 O O . ALA A 1 82 ? 1.437 -2.011 -11.550 1.00 88.06 82 ALA A O 1
ATOM 661 N N . LEU A 1 83 ? 1.432 -0.789 -9.668 1.00 87.94 83 LEU A N 1
ATOM 662 C CA . LEU A 1 83 ? 2.463 -1.565 -8.960 1.00 87.94 83 LEU A CA 1
ATOM 663 C C . LEU A 1 83 ? 2.073 -3.032 -8.835 1.00 87.94 83 LEU A C 1
ATOM 665 O O . LEU A 1 83 ? 2.865 -3.917 -9.139 1.00 87.94 83 LEU A O 1
ATOM 669 N N . LYS A 1 84 ? 0.816 -3.308 -8.480 1.00 86.81 84 LYS A N 1
ATOM 670 C CA . LYS A 1 84 ? 0.294 -4.676 -8.412 1.00 86.81 84 LYS A CA 1
ATOM 671 C C . LYS A 1 84 ? 0.293 -5.395 -9.757 1.00 86.81 84 LYS A C 1
ATOM 673 O O . LYS A 1 84 ? 0.131 -6.610 -9.741 1.00 86.81 84 LYS A O 1
ATOM 678 N N . GLN A 1 85 ? 0.418 -4.707 -10.896 1.00 87.12 85 GLN A N 1
ATOM 679 C CA . GLN A 1 85 ? 0.537 -5.363 -12.201 1.00 87.12 85 GLN A CA 1
ATOM 680 C C . GLN A 1 85 ? 1.961 -5.807 -12.527 1.00 87.12 85 GLN A C 1
ATOM 682 O O . GLN A 1 85 ? 2.123 -6.726 -13.334 1.00 87.12 85 GLN A O 1
ATOM 687 N N . VAL A 1 86 ? 2.965 -5.240 -11.856 1.00 86.50 86 VAL A N 1
ATOM 688 C CA . VAL A 1 86 ? 4.364 -5.634 -12.012 1.00 86.50 86 VAL A CA 1
ATOM 689 C C . VAL A 1 86 ? 4.554 -7.082 -11.534 1.00 86.50 86 VAL A C 1
ATOM 691 O O . VAL A 1 86 ? 4.239 -7.379 -10.378 1.00 86.50 86 VAL A O 1
ATOM 694 N N . PRO A 1 87 ? 5.095 -7.993 -12.370 1.00 85.94 87 PRO A N 1
ATOM 695 C CA . PRO A 1 87 ? 5.276 -9.402 -12.007 1.00 85.94 87 PRO A CA 1
ATOM 696 C C . PRO A 1 87 ? 6.051 -9.606 -10.700 1.00 85.94 87 PRO A C 1
ATOM 698 O O . PRO A 1 87 ? 5.591 -10.337 -9.829 1.00 85.94 87 PRO A O 1
ATOM 701 N N . LEU A 1 88 ? 7.153 -8.870 -10.514 1.00 84.25 88 LEU A N 1
ATOM 702 C CA . LEU A 1 88 ? 7.962 -8.929 -9.294 1.00 84.25 88 LEU A CA 1
ATOM 703 C C . LEU A 1 88 ? 7.149 -8.577 -8.039 1.00 84.25 88 LEU A C 1
ATOM 705 O O . LEU A 1 88 ? 7.265 -9.236 -7.013 1.00 84.25 88 LEU A O 1
ATOM 709 N N . VAL A 1 89 ? 6.289 -7.558 -8.116 1.00 83.00 89 VAL A N 1
ATOM 710 C CA . VAL A 1 89 ? 5.431 -7.171 -6.990 1.00 83.00 89 VAL A CA 1
ATOM 711 C C . VAL A 1 89 ? 4.396 -8.261 -6.717 1.00 83.00 89 VAL A C 1
ATOM 713 O O . VAL A 1 89 ? 4.185 -8.608 -5.561 1.00 83.00 89 VAL A O 1
ATOM 716 N N . LYS A 1 90 ? 3.786 -8.856 -7.752 1.00 81.12 90 LYS A N 1
ATOM 717 C CA . LYS A 1 90 ? 2.827 -9.965 -7.580 1.00 81.12 90 LYS A CA 1
ATOM 718 C C . LYS A 1 90 ? 3.438 -11.161 -6.855 1.00 81.12 90 LYS A C 1
ATOM 720 O O . LYS A 1 90 ? 2.757 -11.751 -6.026 1.00 81.12 90 LYS A O 1
ATOM 725 N N . GLU A 1 91 ? 4.689 -11.496 -7.157 1.00 81.81 91 GLU A N 1
ATOM 726 C CA . GLU A 1 91 ? 5.414 -12.594 -6.506 1.00 81.81 91 GLU A CA 1
ATOM 727 C C . GLU A 1 91 ? 5.746 -12.298 -5.036 1.00 81.81 91 GLU A C 1
ATOM 729 O O . GLU A 1 91 ? 5.766 -13.211 -4.212 1.00 81.81 91 GLU A O 1
ATOM 734 N N . LEU A 1 92 ? 5.976 -11.026 -4.691 1.00 79.25 92 LEU A N 1
ATOM 735 C CA . LEU A 1 92 ? 6.269 -10.597 -3.320 1.00 79.25 92 LEU A CA 1
ATOM 736 C C . LEU A 1 92 ? 5.020 -10.490 -2.438 1.00 79.25 92 LEU A C 1
ATOM 738 O O . LEU A 1 92 ? 5.109 -10.629 -1.215 1.00 79.25 92 LEU A O 1
ATOM 742 N N . LEU A 1 93 ? 3.854 -10.216 -3.027 1.00 80.12 93 LEU A N 1
ATOM 743 C CA . LEU A 1 93 ? 2.617 -10.106 -2.264 1.00 80.12 93 LEU A CA 1
ATOM 744 C C . LEU A 1 93 ? 2.185 -11.478 -1.749 1.00 80.12 93 LEU A C 1
ATOM 746 O O . LEU A 1 93 ? 2.007 -12.433 -2.502 1.00 80.12 93 LEU A O 1
ATOM 750 N N . SER A 1 94 ? 1.984 -11.559 -0.433 1.00 75.94 94 SER A N 1
ATOM 751 C CA . SER A 1 94 ? 1.520 -12.790 0.201 1.00 75.94 94 SER A CA 1
ATOM 752 C C . SER A 1 94 ? 0.161 -13.216 -0.369 1.00 75.94 94 SER A C 1
ATOM 754 O O . SER A 1 94 ? -0.731 -12.370 -0.494 1.00 75.94 94 SER A O 1
ATOM 756 N N . PRO A 1 95 ? -0.029 -14.516 -0.660 1.00 82.44 95 PRO A N 1
ATOM 757 C CA . PRO A 1 95 ? -1.309 -15.043 -1.106 1.00 82.44 95 PRO A CA 1
ATOM 758 C C . PRO A 1 95 ? -2.448 -14.657 -0.138 1.00 82.44 95 PRO A C 1
ATOM 760 O O . PRO A 1 95 ? -2.280 -14.803 1.083 1.00 82.44 95 PRO A O 1
ATOM 763 N N . PRO A 1 96 ? -3.593 -14.143 -0.636 1.00 81.12 96 PRO A N 1
ATOM 764 C CA . PRO A 1 96 ? -4.702 -13.687 0.208 1.00 81.12 96 PRO A CA 1
ATOM 765 C C . PRO A 1 96 ? -5.207 -14.741 1.201 1.00 81.12 96 PRO A C 1
ATOM 767 O O . PRO A 1 96 ? -5.533 -14.411 2.338 1.00 81.12 96 PRO A O 1
ATOM 770 N N . ASP A 1 97 ? -5.199 -16.012 0.802 1.00 83.94 97 ASP A N 1
ATOM 771 C CA . ASP A 1 97 ? -5.578 -17.188 1.593 1.00 83.94 97 ASP A CA 1
ATOM 772 C C . ASP A 1 97 ? -4.689 -17.411 2.825 1.00 83.94 97 ASP A C 1
ATOM 774 O O . ASP A 1 97 ? -5.150 -17.962 3.823 1.00 83.94 97 ASP A O 1
ATOM 778 N N . LYS A 1 98 ? -3.437 -16.941 2.799 1.00 85.38 98 LYS A N 1
ATOM 779 C CA . LYS A 1 98 ? -2.523 -16.984 3.954 1.00 85.38 98 LYS A CA 1
ATOM 780 C C . LYS A 1 98 ? -2.552 -15.697 4.765 1.00 85.38 98 LYS A C 1
ATOM 782 O O . LYS A 1 98 ? -2.440 -15.730 5.991 1.00 85.38 98 LYS A O 1
ATOM 787 N N . LEU A 1 99 ? -2.693 -14.563 4.083 1.00 86.69 99 LEU A N 1
ATOM 788 C CA . LEU A 1 99 ? -2.664 -13.253 4.719 1.00 86.69 99 LEU A CA 1
ATOM 789 C C . LEU A 1 99 ? -3.950 -12.971 5.510 1.00 86.69 99 LEU A C 1
ATOM 791 O O . LEU A 1 99 ? -3.875 -12.460 6.627 1.00 86.69 99 LEU A O 1
ATOM 795 N N . ALA A 1 100 ? -5.119 -13.342 4.982 1.00 87.88 100 ALA A N 1
ATOM 796 C CA . ALA A 1 100 ? -6.393 -13.066 5.640 1.00 87.88 100 ALA A CA 1
ATOM 797 C C . ALA A 1 100 ? -6.528 -13.741 7.022 1.00 87.88 100 ALA A C 1
ATOM 799 O O . ALA A 1 100 ? -6.841 -13.031 7.982 1.00 87.88 100 ALA A O 1
ATOM 800 N N . PRO A 1 101 ? -6.220 -15.044 7.205 1.00 89.38 101 PRO A N 1
ATOM 801 C CA . PRO A 1 101 ? -6.266 -15.678 8.527 1.00 89.38 101 PRO A CA 1
ATOM 802 C C . PRO A 1 101 ? -5.293 -15.051 9.532 1.00 89.38 101 PRO A C 1
ATOM 804 O O . PRO A 1 101 ? -5.612 -14.916 10.716 1.00 89.38 101 PRO A O 1
ATOM 807 N N . LEU A 1 102 ? -4.109 -14.633 9.070 1.00 87.50 102 LEU A N 1
ATOM 808 C CA . LEU A 1 102 ? -3.123 -13.960 9.912 1.00 87.50 102 LEU A CA 1
ATOM 809 C C . LEU A 1 102 ? -3.659 -12.609 10.413 1.00 87.50 102 LEU A C 1
ATOM 811 O O . LEU A 1 102 ? -3.615 -12.330 11.611 1.00 87.50 102 LEU A O 1
ATOM 815 N N . LEU A 1 103 ? -4.223 -11.798 9.516 1.00 86.44 103 LEU A N 1
ATOM 816 C CA . LEU A 1 103 ? -4.846 -10.518 9.862 1.00 86.44 103 LEU A CA 1
ATOM 817 C C . LEU A 1 103 ? -6.056 -10.696 10.785 1.00 86.44 103 LEU A C 1
ATOM 819 O O . LEU A 1 103 ? -6.221 -9.927 11.732 1.00 86.44 103 LEU A O 1
ATOM 823 N N . GLN A 1 104 ? -6.874 -11.728 10.562 1.00 87.50 104 GLN A N 1
ATOM 824 C CA . GLN A 1 104 ? -8.003 -12.052 11.435 1.00 87.50 104 GLN A CA 1
ATOM 825 C C . GLN A 1 104 ? -7.517 -12.377 12.847 1.00 87.50 104 GLN A C 1
ATOM 827 O O . GLN A 1 104 ? -8.087 -11.881 13.819 1.00 87.50 104 GLN A O 1
ATOM 832 N N . ARG A 1 105 ? -6.428 -13.145 12.974 1.00 88.12 105 ARG A N 1
ATOM 833 C CA . ARG A 1 105 ? -5.804 -13.438 14.269 1.00 88.12 105 ARG A CA 1
ATOM 834 C C . ARG A 1 105 ? -5.320 -12.165 14.965 1.00 88.12 105 ARG A C 1
ATOM 836 O O . ARG A 1 105 ? -5.583 -12.000 16.154 1.00 88.12 105 ARG A O 1
ATOM 843 N N . TYR A 1 106 ? -4.660 -11.255 14.246 1.00 86.06 106 TYR A N 1
ATOM 844 C CA . TYR A 1 106 ? -4.248 -9.965 14.810 1.00 86.06 106 TYR A CA 1
ATOM 845 C C . TYR A 1 106 ? -5.444 -9.130 15.272 1.00 86.06 106 TYR A C 1
ATOM 847 O O . TYR A 1 106 ? -5.445 -8.652 16.405 1.00 86.06 106 TYR A O 1
ATOM 855 N N . ARG A 1 107 ? -6.491 -9.020 14.445 1.00 84.06 107 ARG A N 1
ATOM 856 C CA . ARG A 1 107 ? -7.729 -8.308 14.792 1.00 84.06 107 ARG A CA 1
ATOM 857 C C . ARG A 1 107 ? -8.382 -8.895 16.043 1.00 84.06 107 ARG A C 1
ATOM 859 O O . ARG A 1 107 ? -8.737 -8.154 16.951 1.00 84.06 107 ARG A O 1
ATOM 866 N N . GLN A 1 108 ? -8.514 -10.219 16.118 1.00 86.19 108 GLN A N 1
ATOM 867 C CA . GLN A 1 108 ? -9.088 -10.894 17.284 1.00 86.19 108 GLN A CA 1
ATOM 868 C C . GLN A 1 108 ? -8.261 -10.664 18.550 1.00 86.19 108 GLN A C 1
ATOM 870 O O . GLN A 1 108 ? -8.835 -10.445 19.612 1.00 86.19 108 GLN A O 1
ATOM 875 N N . ASN A 1 109 ? -6.931 -10.700 18.453 1.00 86.44 109 ASN A N 1
ATOM 876 C CA . ASN A 1 109 ? -6.059 -10.415 19.590 1.00 86.44 109 ASN A CA 1
ATOM 877 C C . ASN A 1 109 ? -6.212 -8.964 20.063 1.00 86.44 109 ASN A C 1
ATOM 879 O O . ASN A 1 109 ? -6.372 -8.744 21.257 1.00 86.44 109 ASN A O 1
ATOM 883 N N . ALA A 1 110 ? -6.239 -7.997 19.142 1.00 81.31 110 ALA A N 1
ATOM 884 C CA . ALA A 1 110 ? -6.435 -6.588 19.477 1.00 81.31 110 ALA A CA 1
ATOM 885 C C . ALA A 1 110 ? -7.784 -6.340 20.175 1.00 81.31 110 ALA A C 1
ATOM 887 O O . ALA A 1 110 ? -7.836 -5.642 21.182 1.00 81.31 110 ALA A O 1
ATOM 888 N N . LEU A 1 111 ? -8.862 -6.971 19.694 1.00 79.62 111 LEU A N 1
ATOM 889 C CA . LEU A 1 111 ? -10.183 -6.880 20.326 1.00 79.62 111 LEU A CA 1
ATOM 890 C C . LEU A 1 111 ? -10.208 -7.519 21.722 1.00 79.62 111 LEU A C 1
ATOM 892 O O . LEU A 1 111 ? -10.836 -6.980 22.625 1.00 79.62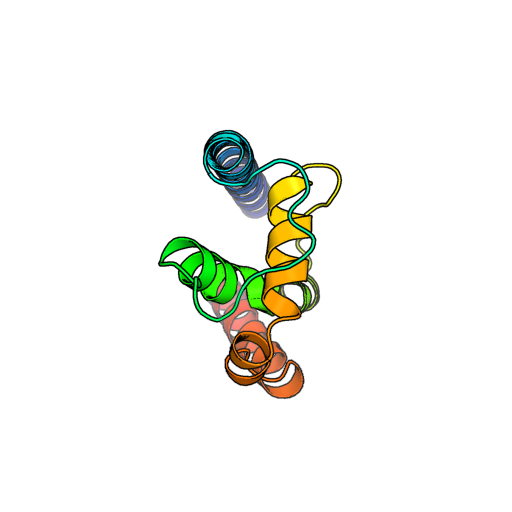 111 LEU A O 1
ATOM 896 N N . LYS A 1 112 ? -9.508 -8.645 21.919 1.00 79.19 112 LYS A N 1
ATOM 897 C CA . LYS A 1 112 ? -9.390 -9.298 23.236 1.00 79.19 112 LYS A CA 1
ATOM 898 C C . LYS A 1 112 ? -8.601 -8.461 24.240 1.00 79.19 112 LYS A C 1
ATOM 900 O O . LYS A 1 112 ? -8.939 -8.483 25.412 1.00 79.19 112 LYS A O 1
ATOM 905 N N . SER A 1 113 ? -7.566 -7.754 23.791 1.00 69.81 113 SER A N 1
ATOM 906 C CA . SER A 1 113 ? -6.754 -6.867 24.635 1.00 69.81 113 SER A CA 1
ATOM 907 C C . SER A 1 113 ? -7.448 -5.549 24.995 1.00 69.81 113 SER A C 1
ATOM 909 O O . SER A 1 113 ? -6.905 -4.791 25.790 1.00 69.81 113 SER A O 1
ATOM 911 N N . SER A 1 114 ? -8.613 -5.270 24.405 1.00 59.50 114 SER A N 1
ATOM 912 C CA . SER A 1 114 ? -9.400 -4.056 24.637 1.00 59.50 114 SER A CA 1
ATOM 913 C C . SER A 1 114 ? -10.583 -4.269 25.600 1.00 59.50 114 SER A C 1
ATOM 915 O O . SER A 1 114 ? -11.389 -3.349 25.740 1.00 59.50 114 SER A O 1
ATOM 917 N N . ASN A 1 115 ? -10.696 -5.456 26.218 1.00 45.91 115 ASN A N 1
ATOM 918 C CA . ASN A 1 115 ? -11.704 -5.823 27.224 1.00 45.91 115 ASN A CA 1
ATOM 919 C C . ASN A 1 115 ? -11.092 -5.949 28.620 1.00 45.91 115 ASN A C 1
ATOM 921 O O . ASN A 1 115 ? -9.966 -6.490 28.713 1.00 45.91 115 ASN A O 1
#

InterPro domains:
  IPR036282 Glutathione S-transferase, C-terminal domain superfamily [SSF47616] (4-108)
  IPR045074 Glutathione S-transferases Tau, C-terminal alpha-helical domain, plant [cd03185] (1-106)

pLDDT: mean 79.78, std 11.2, range [41.38, 90.25]

Nearest PDB structures (foldseek):
  1gwc-assembly2_B  TM=7.916E-01  e=1.306E-01  Aegilops tauschii
  7dwe-assembly1_A  TM=8.071E-01  e=2.390E-01  Salix babylonica
  7zzn-assembly1_A-2  TM=7.113E-01  e=1.719E-01  Populus trichocarpa
  8a0p-assembly1_A  TM=6.947E-01  e=1.627E-01  Populus trichocarpa
  2zhy-assembly1_A  TM=4.161E-01  e=8.493E+00  Burkholderia thailandensis

Mean predicted aligned error: 7.86 Å

Foldseek 3Di:
DDPVVVVVVVVVVVLLVVLLVVLVVCPVVDDPDPPADDPVPCDPVLVVLLVPCLCQVLVCVQVVDRNDDCVSRVPSVNSSVNSNVPPVSVVVDDDSVVVNVVSNVVVVVVVVVVD

Organism: Manihot esculenta (NCBI:txid3983)

Radius of gyration: 16.02 Å; Cα contacts (8 Å, |Δi|>4): 77; chains: 1; bounding box: 36×33×44 Å

Sequence (115 aa):
MTQQGEEQEKTADEVFEKMKILEEGMSEFIPVGIQEIDVKKIGLLDILMSTTFGSFKVYEEVICVKILVPERNPLLYKWVLALKQVPLVKELLSPPDKLAPLLQRYRQNALKSSN

Secondary structure (DSSP, 8-state):
--HHHHHHHHHHHHHHHHHHHHHHHHTTTS-TT-----GGG--HHHHHHHHHHTTHHHHHHHH---SS-TTT-HHHHHHHHHHTTSHHHHHHSPPHHHHHHHHHHHHHHHHHTT-